Protein AF-A0A5D2LLJ2-F1 (afdb_monomer)

Organism: Gossypium tomentosum (NCBI:txid34277)

Radius of gyration: 12.51 Å; Cα contacts (8 Å, |Δi|>4): 103; chains: 1; bounding box: 34×29×23 Å

Secondary structure (DSSP, 8-state):
-EEEEEEEPPTT---TT--EEEEEEEEETTEEEEEETTEEEEE-HHHHHTS--SEEEE--

Structure (mmCIF, N/CA/C/O backbone):
data_AF-A0A5D2LLJ2-F1
#
_entry.id   AF-A0A5D2LLJ2-F1
#
loop_
_atom_site.group_PDB
_atom_site.id
_atom_site.type_symbol
_atom_site.label_atom_id
_atom_site.label_alt_id
_atom_site.label_comp_id
_atom_site.label_asym_id
_atom_site.label_entity_id
_atom_site.label_seq_id
_atom_site.pdbx_PDB_ins_code
_atom_site.Cartn_x
_atom_site.Cartn_y
_atom_site.Cartn_z
_atom_site.occupancy
_atom_site.B_iso_or_equiv
_atom_site.auth_seq_id
_atom_site.auth_comp_id
_atom_site.auth_asym_id
_atom_site.auth_atom_id
_atom_site.pdbx_PDB_model_num
ATOM 1 N N . MET A 1 1 ? -8.130 12.886 4.200 1.00 61.38 1 MET A N 1
ATOM 2 C CA . MET A 1 1 ? -7.777 11.684 3.398 1.00 61.38 1 MET A CA 1
ATOM 3 C C . MET A 1 1 ? -6.268 11.491 3.482 1.00 61.38 1 MET A C 1
ATOM 5 O O . MET A 1 1 ? -5.555 12.456 3.229 1.00 61.38 1 MET A O 1
ATOM 9 N N . ALA A 1 2 ? -5.782 10.318 3.897 1.00 66.38 2 ALA A N 1
ATOM 10 C CA . ALA A 1 2 ? -4.347 10.028 3.913 1.00 66.38 2 ALA A CA 1
ATOM 11 C C . ALA A 1 2 ? -3.981 9.142 2.713 1.00 66.38 2 ALA A C 1
ATOM 13 O O . ALA A 1 2 ? -4.689 8.170 2.442 1.00 66.38 2 ALA A O 1
ATOM 14 N N . SER A 1 3 ? -2.916 9.493 1.987 1.00 69.25 3 SER A N 1
ATOM 15 C CA . SER A 1 3 ? -2.366 8.685 0.891 1.00 69.25 3 SER A CA 1
ATOM 16 C C . SER A 1 3 ? -0.968 8.213 1.274 1.00 69.25 3 SER A C 1
ATOM 18 O O . SER A 1 3 ? -0.108 8.999 1.665 1.00 69.25 3 SER A O 1
ATOM 20 N N . TYR A 1 4 ? -0.769 6.906 1.207 1.00 78.38 4 TYR A N 1
ATOM 21 C CA . TYR A 1 4 ? 0.441 6.204 1.604 1.00 78.38 4 TYR A CA 1
ATOM 22 C C . TYR A 1 4 ? 1.035 5.549 0.353 1.00 78.38 4 TYR A C 1
ATOM 24 O O . TYR A 1 4 ? 0.305 4.938 -0.424 1.00 78.38 4 TYR A O 1
ATOM 32 N N . GLN A 1 5 ? 2.341 5.668 0.124 1.00 80.75 5 GLN A N 1
ATOM 33 C CA . GLN A 1 5 ? 3.008 5.071 -1.041 1.00 80.75 5 GLN A CA 1
ATOM 34 C C . GLN A 1 5 ? 4.170 4.190 -0.608 1.00 80.75 5 GLN A C 1
ATOM 36 O O . GLN A 1 5 ? 5.011 4.620 0.182 1.00 80.75 5 GLN A O 1
ATOM 41 N N . ARG A 1 6 ? 4.275 2.993 -1.191 1.00 81.25 6 ARG A N 1
ATOM 42 C CA . ARG A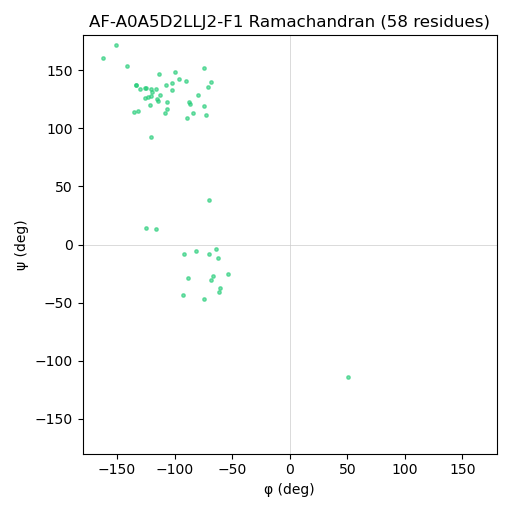 1 6 ? 5.382 2.057 -0.961 1.00 81.25 6 ARG A CA 1
ATOM 43 C C . ARG A 1 6 ? 6.120 1.745 -2.256 1.00 81.25 6 ARG A C 1
ATOM 45 O O . ARG A 1 6 ? 5.497 1.379 -3.249 1.00 81.25 6 ARG A O 1
ATOM 52 N N . LYS A 1 7 ? 7.457 1.794 -2.210 1.00 78.25 7 LYS A N 1
ATOM 53 C CA . LYS A 1 7 ? 8.344 1.326 -3.285 1.00 78.25 7 LYS A CA 1
ATOM 54 C C . LYS A 1 7 ? 8.680 -0.158 -3.090 1.00 78.25 7 LYS A C 1
ATOM 56 O O . LYS A 1 7 ? 9.440 -0.515 -2.194 1.00 78.25 7 LYS A O 1
ATOM 61 N N . ARG A 1 8 ? 8.147 -1.044 -3.928 1.00 71.50 8 ARG A N 1
ATOM 62 C CA . ARG A 1 8 ? 8.495 -2.469 -3.972 1.00 71.50 8 ARG A CA 1
ATOM 63 C C . ARG A 1 8 ? 9.711 -2.662 -4.882 1.00 71.50 8 ARG A C 1
ATOM 65 O O . ARG A 1 8 ? 9.669 -2.325 -6.063 1.00 71.50 8 ARG A O 1
ATOM 72 N N . ARG A 1 9 ? 10.804 -3.212 -4.351 1.00 64.62 9 ARG A N 1
ATOM 73 C CA . ARG A 1 9 ? 11.921 -3.695 -5.179 1.00 64.62 9 ARG A CA 1
ATOM 74 C C . ARG A 1 9 ? 11.550 -5.069 -5.741 1.00 64.62 9 ARG A C 1
ATOM 76 O O . ARG A 1 9 ? 11.145 -5.946 -4.980 1.00 64.62 9 ARG A O 1
ATOM 83 N N . PHE A 1 10 ? 11.668 -5.261 -7.053 1.00 62.84 10 PHE A N 1
ATOM 84 C CA . PHE A 1 10 ? 11.563 -6.595 -7.645 1.00 62.84 10 PHE A CA 1
ATOM 85 C C . PHE A 1 10 ? 12.852 -7.356 -7.330 1.00 62.84 10 PHE A C 1
ATOM 87 O O . PHE A 1 10 ? 13.937 -6.914 -7.698 1.00 62.84 10 PHE A O 1
ATOM 94 N N . ALA A 1 11 ? 12.732 -8.475 -6.614 1.00 54.12 11 ALA A N 1
ATOM 9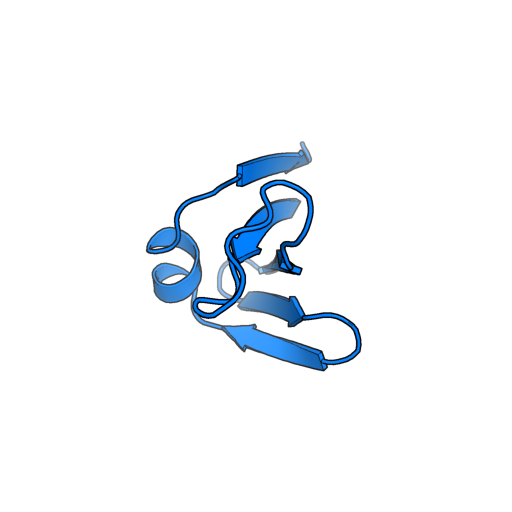5 C CA . ALA A 1 11 ? 13.848 -9.156 -5.953 1.00 54.12 11 ALA A CA 1
ATOM 96 C C . ALA A 1 11 ? 14.939 -9.728 -6.888 1.00 54.12 11 ALA A C 1
ATOM 98 O O . ALA A 1 11 ? 15.961 -10.176 -6.389 1.00 54.12 11 ALA A O 1
ATOM 99 N N . ASN A 1 12 ? 14.784 -9.660 -8.217 1.00 54.75 12 ASN A N 1
ATOM 100 C CA . ASN A 1 12 ? 15.706 -10.290 -9.173 1.00 54.75 12 ASN A CA 1
ATOM 101 C C . ASN A 1 12 ? 16.462 -9.318 -10.103 1.00 54.75 12 ASN A C 1
ATOM 103 O O . ASN A 1 12 ? 17.058 -9.768 -11.077 1.00 54.75 12 ASN A O 1
ATOM 107 N N . GLN A 1 13 ? 16.471 -8.002 -9.846 1.00 51.22 13 GLN A N 1
ATOM 108 C CA . GLN A 1 13 ? 17.299 -7.058 -10.618 1.00 51.22 13 GLN A CA 1
ATOM 109 C C . GLN A 1 13 ? 18.023 -6.067 -9.699 1.00 51.22 13 GLN A C 1
ATOM 111 O O . GLN A 1 13 ? 17.418 -5.207 -9.064 1.00 51.22 13 GLN A O 1
ATOM 116 N N . THR A 1 14 ? 19.351 -6.167 -9.664 1.00 52.78 14 THR A N 1
ATOM 117 C CA . THR A 1 14 ? 20.310 -5.309 -8.947 1.00 52.78 14 THR A CA 1
ATOM 118 C C . THR A 1 14 ? 20.432 -3.899 -9.552 1.00 52.78 14 TH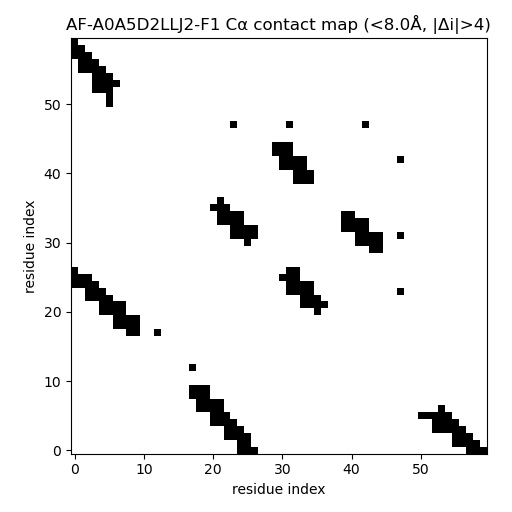R A C 1
ATOM 120 O O . THR A 1 14 ? 21.523 -3.338 -9.617 1.00 52.78 14 THR A O 1
ATOM 123 N N . ARG A 1 15 ? 19.331 -3.286 -10.015 1.00 57.66 15 ARG A N 1
ATOM 124 C CA . ARG A 1 15 ? 19.347 -1.916 -10.554 1.00 57.66 15 ARG A CA 1
ATOM 125 C C . ARG A 1 15 ? 18.694 -0.944 -9.566 1.00 57.66 15 ARG A C 1
ATOM 127 O O . ARG A 1 15 ? 17.488 -1.037 -9.336 1.00 57.66 15 ARG A O 1
ATOM 134 N N . PRO A 1 16 ? 19.437 0.044 -9.024 1.00 59.78 16 PRO A N 1
ATOM 135 C CA . PRO A 1 16 ? 18.874 1.076 -8.142 1.00 59.78 16 PRO A CA 1
ATOM 136 C C . PRO A 1 16 ? 17.812 1.948 -8.840 1.00 59.78 16 PRO A C 1
ATOM 138 O O . PRO A 1 16 ? 17.077 2.685 -8.182 1.00 59.78 16 PRO A O 1
ATOM 141 N N . THR A 1 17 ? 17.702 1.829 -10.166 1.00 67.62 17 THR A N 1
ATOM 142 C CA . THR A 1 17 ? 16.789 2.578 -11.030 1.00 67.62 17 THR A CA 1
ATOM 143 C C . THR A 1 17 ? 15.444 1.890 -11.274 1.00 67.62 17 THR A C 1
ATOM 145 O O . THR A 1 17 ? 14.565 2.516 -11.852 1.00 67.62 17 THR A O 1
ATOM 148 N N . SER A 1 18 ? 15.249 0.632 -10.857 1.00 69.94 18 SER A N 1
ATOM 149 C CA . SER A 1 18 ? 13.987 -0.095 -11.065 1.00 69.94 18 SER A CA 1
ATOM 150 C C . SER A 1 18 ? 13.291 -0.404 -9.742 1.00 69.94 18 SER A C 1
ATOM 152 O O . SER A 1 18 ? 13.849 -1.051 -8.856 1.00 69.94 18 SER A O 1
ATOM 154 N N . GLY A 1 19 ? 12.049 0.043 -9.610 1.00 78.19 19 GLY A N 1
ATOM 155 C CA . GLY A 1 19 ? 11.173 -0.270 -8.489 1.00 78.19 19 GLY A CA 1
ATOM 156 C C . GLY A 1 19 ? 9.727 0.020 -8.865 1.00 78.19 19 GLY A C 1
ATOM 157 O O . GLY A 1 19 ? 9.476 0.766 -9.806 1.00 78.19 19 GLY A O 1
ATOM 158 N N . HIS A 1 20 ? 8.798 -0.579 -8.133 1.00 84.06 20 HIS A N 1
ATOM 159 C CA . HIS A 1 20 ? 7.365 -0.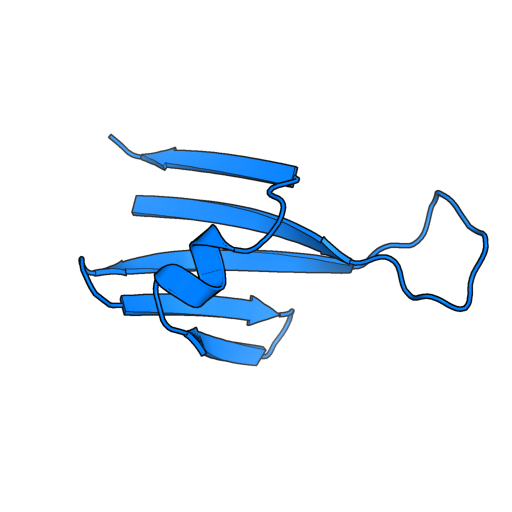417 -8.345 1.00 84.06 20 HIS A CA 1
ATOM 160 C C . HIS A 1 20 ? 6.747 0.423 -7.245 1.00 84.06 20 HIS A C 1
ATOM 162 O O . HIS A 1 20 ? 7.062 0.179 -6.084 1.00 84.06 20 HIS A O 1
ATOM 168 N N . TYR A 1 21 ? 5.857 1.354 -7.560 1.00 86.31 21 TYR A N 1
ATOM 169 C CA . TYR A 1 21 ? 5.136 2.105 -6.534 1.00 86.31 21 TYR A CA 1
ATOM 170 C C . TYR A 1 21 ? 3.716 1.574 -6.382 1.00 86.31 21 TYR A C 1
ATOM 172 O O . TYR A 1 21 ? 3.053 1.242 -7.358 1.00 86.31 21 TYR A O 1
ATOM 180 N N . VAL A 1 22 ? 3.258 1.480 -5.138 1.00 89.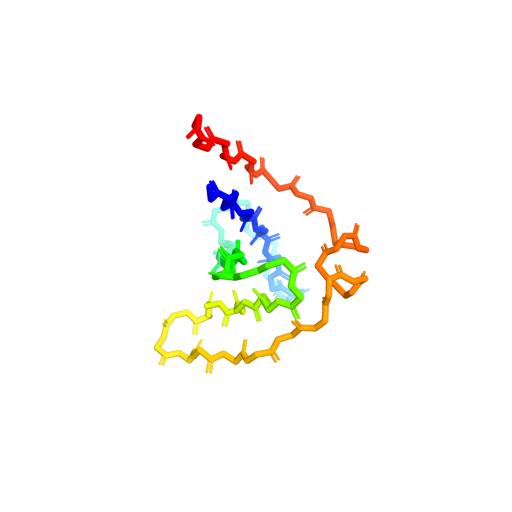81 22 VAL A N 1
ATOM 181 C CA . VAL A 1 22 ? 1.884 1.104 -4.804 1.00 89.81 22 VAL A CA 1
ATOM 182 C C . VAL A 1 22 ? 1.330 2.113 -3.817 1.00 89.81 22 VAL A C 1
ATOM 184 O O . VAL A 1 22 ? 1.988 2.418 -2.820 1.00 89.81 22 VAL A O 1
ATOM 187 N N . CYS A 1 23 ? 0.105 2.565 -4.075 1.00 90.50 23 CYS A N 1
ATOM 188 C CA . CYS A 1 23 ? -0.602 3.515 -3.231 1.00 90.50 23 CYS A CA 1
ATOM 189 C C . CYS A 1 23 ? -1.608 2.818 -2.324 1.00 90.50 23 CYS A C 1
ATOM 191 O O . CYS A 1 23 ? -2.227 1.833 -2.717 1.00 90.50 23 CYS A O 1
ATOM 193 N N . TYR A 1 24 ? -1.820 3.378 -1.143 1.00 91.75 24 TYR A N 1
ATOM 194 C CA . TYR A 1 24 ? -2.914 3.063 -0.250 1.00 91.75 24 TYR A CA 1
ATOM 195 C C . TYR A 1 24 ? -3.645 4.356 0.098 1.00 91.75 24 TYR A C 1
ATOM 197 O O . TYR A 1 24 ? -3.020 5.321 0.538 1.00 91.75 24 TYR A O 1
ATOM 205 N N . ILE A 1 25 ? -4.958 4.393 -0.115 1.00 90.75 25 ILE A N 1
ATOM 206 C CA . ILE A 1 25 ? -5.791 5.564 0.177 1.00 90.75 25 ILE A CA 1
ATOM 207 C C . ILE A 1 25 ? -6.928 5.155 1.100 1.00 90.75 25 ILE A C 1
ATOM 209 O O . ILE A 1 25 ? -7.600 4.151 0.862 1.00 90.75 25 ILE A O 1
ATOM 213 N N . ARG A 1 26 ? -7.159 5.965 2.132 1.00 89.19 26 ARG A N 1
ATOM 214 C CA . ARG A 1 26 ? -8.303 5.823 3.033 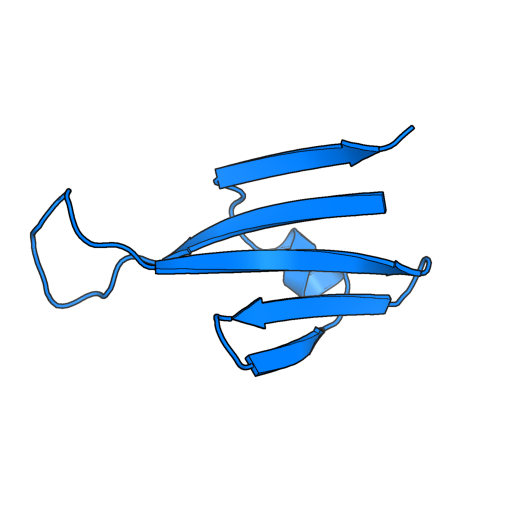1.00 89.19 26 ARG A CA 1
ATOM 215 C C . ARG A 1 26 ? -9.531 6.505 2.436 1.00 89.19 26 ARG A C 1
ATOM 217 O O . ARG A 1 26 ? -9.542 7.730 2.329 1.00 89.19 26 ARG A O 1
ATOM 224 N N . SER A 1 27 ? -10.551 5.732 2.065 1.00 86.69 27 SER A N 1
ATOM 225 C CA . SER A 1 27 ? -11.828 6.273 1.574 1.00 86.69 27 SER A CA 1
ATOM 226 C C . SER A 1 27 ? -12.8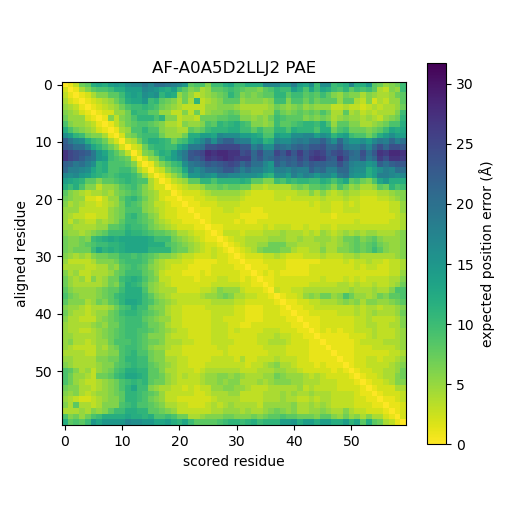19 6.551 2.705 1.00 86.69 27 SER A C 1
ATOM 228 O O . SER A 1 27 ? -13.651 7.443 2.579 1.00 86.69 27 SER A O 1
ATOM 230 N N . SER A 1 28 ? -12.740 5.808 3.811 1.00 84.31 28 SER A N 1
ATOM 231 C CA . SER A 1 28 ? -13.575 6.002 5.004 1.00 84.31 28 SER A CA 1
ATOM 232 C C . SER A 1 28 ? -12.820 5.542 6.262 1.00 84.31 28 SER A C 1
ATOM 234 O O . SER A 1 28 ? -11.738 4.959 6.135 1.00 84.31 28 SER A O 1
ATOM 236 N N . PRO A 1 29 ? -13.327 5.787 7.486 1.00 81.75 29 PRO A N 1
ATOM 237 C CA . PRO A 1 29 ? -12.642 5.392 8.715 1.00 81.75 29 PRO A CA 1
ATOM 238 C C . PRO A 1 29 ? -12.248 3.911 8.786 1.00 81.75 29 PRO A C 1
ATOM 240 O O . PRO A 1 29 ? -11.261 3.600 9.430 1.00 81.75 29 PRO A O 1
ATOM 243 N N . ASN A 1 30 ? -12.940 3.019 8.082 1.00 84.31 30 ASN A N 1
ATOM 244 C CA . ASN A 1 30 ? -12.666 1.581 8.124 1.00 84.31 30 ASN A CA 1
ATOM 245 C C . ASN A 1 30 ? -12.411 1.001 6.729 1.00 84.31 30 ASN A C 1
ATOM 247 O O . ASN A 1 30 ? -12.480 -0.207 6.545 1.00 84.31 30 ASN A O 1
ATOM 251 N N . MET A 1 31 ? -12.168 1.850 5.726 1.00 87.94 31 MET A N 1
ATOM 252 C CA . MET A 1 31 ? -12.007 1.390 4.351 1.00 87.94 31 MET A CA 1
ATOM 253 C C . MET A 1 31 ? -10.768 1.986 3.709 1.00 87.94 31 MET A C 1
ATOM 255 O O . MET A 1 31 ? -10.680 3.195 3.455 1.00 87.94 31 MET A O 1
ATOM 259 N N . TRP A 1 32 ? -9.828 1.097 3.405 1.00 92.88 32 TRP A N 1
ATOM 260 C CA . TRP A 1 32 ? -8.618 1.402 2.668 1.00 92.88 32 TRP A CA 1
ATOM 261 C C . TRP A 1 32 ? -8.616 0.698 1.319 1.00 92.88 32 TRP A C 1
ATOM 263 O O . TRP A 1 32 ? -9.105 -0.420 1.161 1.00 92.88 32 TRP A O 1
ATOM 273 N N . HIS A 1 33 ? -8.018 1.356 0.333 1.00 92.50 33 HIS A N 1
ATOM 274 C CA . HIS A 1 33 ? -7.836 0.804 -0.999 1.00 92.50 33 HIS A CA 1
ATOM 275 C C . HIS A 1 33 ? -6.367 0.813 -1.364 1.00 92.50 33 HIS A C 1
ATOM 277 O O . HIS A 1 33 ? -5.720 1.857 -1.338 1.00 92.50 33 HIS A O 1
ATOM 283 N N . LYS A 1 34 ? -5.864 -0.351 -1.759 1.00 92.44 34 LYS A N 1
ATOM 284 C CA . LYS A 1 34 ? -4.563 -0.516 -2.389 1.00 92.44 34 LYS A CA 1
ATOM 285 C C . LYS A 1 34 ? -4.720 -0.339 -3.894 1.00 92.44 34 LYS A C 1
ATOM 287 O O . LYS A 1 34 ? -5.469 -1.082 -4.524 1.00 92.44 34 LYS A O 1
ATOM 292 N N . MET A 1 35 ? -3.987 0.604 -4.466 1.00 91.62 35 MET A N 1
ATOM 293 C CA . MET A 1 35 ? -3.927 0.864 -5.901 1.00 91.62 35 MET A CA 1
ATOM 294 C C . MET A 1 35 ? -2.564 0.417 -6.416 1.00 91.62 35 MET A C 1
ATOM 296 O O . MET A 1 35 ? -1.526 0.966 -6.043 1.00 91.62 35 MET A O 1
ATOM 300 N N . ASN A 1 36 ? -2.579 -0.620 -7.242 1.00 90.19 36 ASN A N 1
ATOM 301 C CA . ASN A 1 36 ? -1.416 -1.205 -7.883 1.00 90.19 36 ASN A CA 1
ATOM 302 C C . ASN A 1 36 ? -1.611 -1.125 -9.401 1.00 90.19 36 ASN A C 1
ATOM 304 O O . ASN A 1 36 ? -2.240 -2.007 -9.990 1.00 90.19 36 ASN A O 1
ATOM 308 N N . ASP A 1 37 ? -1.111 -0.049 -10.004 1.00 87.88 37 ASP A N 1
ATOM 309 C CA . ASP A 1 37 ? -1.351 0.318 -11.403 1.00 87.88 37 ASP A CA 1
ATOM 310 C C . ASP A 1 37 ? -2.846 0.306 -11.755 1.00 87.88 37 ASP A C 1
ATOM 312 O O . ASP A 1 37 ? -3.624 1.089 -11.220 1.00 87.88 37 ASP A O 1
ATOM 316 N N . SER A 1 38 ? -3.269 -0.610 -12.625 1.00 90.44 38 SER A N 1
ATOM 317 C CA . SER A 1 38 ? -4.654 -0.775 -13.066 1.00 90.44 38 SER A CA 1
ATOM 318 C C . SER A 1 38 ? -5.534 -1.563 -12.090 1.00 90.44 38 SER A C 1
ATOM 320 O O . SER A 1 38 ? -6.735 -1.692 -12.322 1.00 90.44 38 SER A O 1
ATOM 322 N N . ARG A 1 39 ? -4.971 -2.121 -11.010 1.00 91.44 39 ARG A N 1
ATOM 323 C CA . ARG A 1 39 ? -5.703 -2.951 -10.043 1.00 91.44 39 ARG A CA 1
ATOM 324 C C . ARG A 1 39 ? -5.937 -2.197 -8.743 1.00 91.44 39 ARG A C 1
ATOM 326 O O . ARG A 1 39 ? -4.988 -1.818 -8.060 1.00 91.44 39 ARG A O 1
ATOM 333 N N . VAL A 1 40 ? -7.203 -2.070 -8.360 1.00 92.44 40 VAL A N 1
ATOM 334 C CA . VAL A 1 40 ? -7.620 -1.506 -7.072 1.00 92.44 40 VAL A CA 1
ATOM 335 C C . VAL A 1 40 ? -8.252 -2.607 -6.228 1.00 92.44 40 VAL A C 1
ATOM 337 O O . VAL A 1 40 ? -9.130 -3.324 -6.700 1.00 92.44 40 VAL A O 1
ATOM 340 N N . THR A 1 41 ? -7.797 -2.761 -4.987 1.00 93.88 41 THR A N 1
ATOM 341 C CA . THR A 1 41 ? -8.305 -3.775 -4.049 1.00 93.88 41 THR A CA 1
ATOM 342 C C . THR A 1 41 ? -8.564 -3.159 -2.682 1.00 93.88 41 THR A C 1
ATOM 344 O O . THR A 1 41 ? -7.726 -2.402 -2.191 1.00 93.88 41 THR A O 1
ATOM 347 N N . CYS A 1 42 ? -9.682 -3.508 -2.047 1.00 93.25 42 CYS A N 1
ATOM 348 C CA . CYS A 1 42 ? -9.951 -3.148 -0.654 1.00 93.25 42 CYS A CA 1
ATOM 349 C C . CYS A 1 42 ? -9.005 -3.907 0.284 1.00 93.25 42 CYS A C 1
ATOM 351 O O . CYS A 1 42 ? -8.706 -5.078 0.046 1.00 93.25 42 CYS A O 1
ATOM 353 N N . VAL A 1 43 ? -8.516 -3.231 1.319 1.00 91.94 43 VAL A N 1
ATOM 354 C CA . VAL A 1 43 ? -7.603 -3.785 2.324 1.00 91.94 43 VAL A CA 1
ATOM 355 C C . VAL A 1 43 ? -7.957 -3.245 3.707 1.00 91.94 43 VAL A C 1
ATOM 357 O O . VAL A 1 43 ? -8.503 -2.150 3.822 1.00 91.94 43 VAL A O 1
ATOM 360 N N . GLU A 1 44 ? -7.620 -4.012 4.739 1.00 90.75 44 GLU A N 1
ATOM 361 C CA . GLU A 1 44 ? -7.793 -3.616 6.140 1.00 90.75 44 GLU A CA 1
ATOM 362 C C . GLU A 1 44 ? -6.740 -2.583 6.571 1.00 90.75 44 GLU A C 1
ATOM 364 O O . GLU A 1 44 ? -5.622 -2.565 6.043 1.00 90.75 44 GLU A O 1
ATOM 369 N N . GLU A 1 45 ? -7.075 -1.734 7.546 1.00 89.12 45 GLU A N 1
ATOM 370 C CA . GLU A 1 45 ? -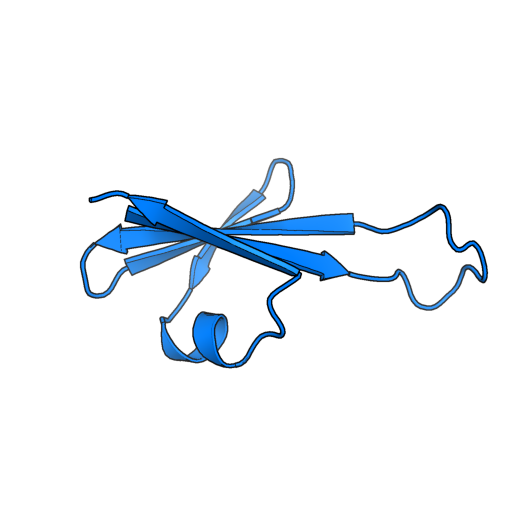6.191 -0.663 8.034 1.00 89.12 45 GLU A CA 1
ATOM 371 C C . GLU A 1 45 ? -4.897 -1.225 8.633 1.00 89.12 45 GLU A C 1
ATOM 373 O O . GLU A 1 45 ? -3.809 -0.733 8.335 1.00 89.12 45 GLU A O 1
ATOM 378 N N . GLU A 1 46 ? -4.979 -2.320 9.385 1.00 89.88 46 GLU A N 1
ATOM 379 C CA . GLU A 1 46 ? -3.831 -2.995 9.997 1.00 89.88 46 GLU A CA 1
ATOM 380 C C . GLU A 1 46 ? -2.848 -3.487 8.927 1.00 89.88 46 GLU A C 1
ATOM 382 O O . GLU A 1 46 ? -1.624 -3.389 9.073 1.00 89.88 46 GLU A O 1
ATOM 387 N N . ALA A 1 47 ? -3.381 -3.963 7.797 1.00 88.19 47 ALA A N 1
ATOM 388 C CA . ALA A 1 47 ? -2.576 -4.394 6.667 1.00 88.19 47 ALA A CA 1
ATOM 389 C C . ALA A 1 47 ? -1.858 -3.216 5.997 1.00 88.19 47 ALA A C 1
ATOM 391 O O . ALA A 1 47 ? -0.759 -3.419 5.491 1.00 88.19 47 ALA A O 1
ATOM 392 N N . VAL A 1 48 ? -2.426 -2.004 6.010 1.00 88.44 48 VAL A N 1
ATOM 393 C CA . VAL A 1 48 ? -1.763 -0.783 5.514 1.00 88.44 48 VAL A CA 1
ATOM 394 C C . VAL A 1 48 ? -0.695 -0.300 6.492 1.00 88.44 48 VAL A C 1
ATOM 396 O O . VAL A 1 48 ? 0.430 -0.022 6.079 1.00 88.44 48 VAL A O 1
ATOM 399 N N . LEU A 1 49 ? -1.020 -0.244 7.785 1.00 87.38 49 LEU A N 1
ATOM 400 C CA . LEU A 1 49 ? -0.130 0.257 8.837 1.00 87.38 49 LEU A CA 1
ATOM 401 C C . LEU A 1 49 ? 1.099 -0.637 9.063 1.00 87.38 49 LEU A C 1
ATOM 403 O O . LEU A 1 49 ? 2.151 -0.141 9.452 1.00 87.38 49 LEU A O 1
ATOM 407 N N . SER A 1 50 ? 0.998 -1.937 8.769 1.00 89.00 50 SER A N 1
ATOM 408 C CA . SER A 1 50 ? 2.134 -2.873 8.829 1.00 89.00 50 SER A CA 1
ATOM 409 C C . SER A 1 50 ? 3.194 -2.662 7.736 1.00 89.00 50 SER A C 1
ATOM 411 O O . SER A 1 50 ? 4.233 -3.324 7.745 1.00 89.00 50 SER A O 1
ATOM 413 N N . GLN A 1 51 ? 2.939 -1.796 6.752 1.00 85.06 51 GLN A N 1
ATOM 414 C CA . GLN A 1 51 ? 3.821 -1.600 5.604 1.00 85.06 51 GLN A CA 1
ATOM 415 C C . GLN A 1 51 ? 4.767 -0.408 5.820 1.00 85.06 51 GLN A C 1
ATOM 417 O O . GLN A 1 51 ? 4.359 0.666 6.258 1.00 85.06 51 GLN A O 1
ATOM 422 N N . GLU A 1 52 ? 6.016 -0.520 5.368 1.00 83.75 52 GLU A N 1
ATOM 423 C CA . GLU A 1 52 ? 6.984 0.590 5.392 1.00 83.75 52 GLU A CA 1
ATOM 424 C C . GLU A 1 52 ? 6.673 1.678 4.354 1.00 83.75 52 GLU A C 1
ATOM 426 O O . GLU A 1 52 ? 6.773 1.455 3.140 1.00 83.75 52 GLU A O 1
ATOM 431 N N . ALA A 1 53 ? 6.278 2.859 4.844 1.00 83.19 53 ALA A N 1
ATOM 432 C CA . ALA A 1 53 ? 5.936 4.000 4.003 1.00 83.19 53 ALA A CA 1
ATOM 433 C C . ALA A 1 53 ? 7.183 4.590 3.345 1.00 83.19 53 ALA A C 1
ATOM 435 O O . ALA A 1 53 ? 8.187 4.835 4.009 1.00 83.19 53 ALA A O 1
ATOM 436 N N . TYR A 1 54 ? 7.088 4.904 2.056 1.00 84.69 54 TYR A N 1
ATOM 437 C CA . TYR A 1 54 ? 8.057 5.774 1.396 1.00 84.69 54 TYR A CA 1
ATOM 438 C C . TYR A 1 54 ? 7.596 7.236 1.415 1.00 84.69 54 TYR A C 1
ATOM 440 O O . TYR A 1 54 ? 8.390 8.128 1.692 1.00 84.69 54 TYR A O 1
ATOM 448 N N . ILE A 1 55 ? 6.310 7.485 1.141 1.00 86.06 55 ILE A N 1
ATOM 449 C CA . ILE A 1 55 ? 5.697 8.822 1.189 1.00 86.06 55 ILE A CA 1
ATOM 450 C C . ILE A 1 55 ? 4.372 8.728 1.946 1.00 86.06 55 ILE A C 1
ATOM 452 O O . ILE A 1 55 ? 3.586 7.807 1.710 1.00 86.06 55 ILE A O 1
ATOM 456 N N . LEU A 1 56 ? 4.130 9.706 2.821 1.00 89.25 56 LEU A N 1
ATOM 457 C CA . LEU A 1 56 ? 2.883 9.901 3.554 1.00 89.25 56 LEU A CA 1
ATOM 458 C C . LEU A 1 56 ? 2.303 11.273 3.208 1.00 89.25 56 LEU A C 1
ATOM 460 O O . LEU A 1 56 ? 2.989 12.289 3.307 1.00 89.25 56 LEU A O 1
ATOM 464 N N . LEU A 1 57 ? 1.035 11.296 2.813 1.00 84.88 57 LEU A N 1
ATOM 465 C CA . LEU A 1 57 ? 0.282 12.504 2.498 1.00 84.88 57 LEU A CA 1
ATOM 466 C C . LEU A 1 57 ? -0.911 12.602 3.441 1.00 84.88 57 LEU A C 1
ATOM 468 O O . LEU A 1 57 ? -1.671 11.643 3.564 1.00 84.88 57 LEU A O 1
ATOM 472 N N . TYR A 1 58 ? -1.100 13.772 4.045 1.00 83.00 58 TYR A N 1
ATOM 473 C CA . TYR A 1 58 ? -2.216 14.071 4.937 1.00 83.00 58 TYR A CA 1
ATOM 474 C C . TYR A 1 58 ? -2.994 15.260 4.376 1.00 83.00 58 TYR A C 1
ATOM 476 O O . TYR A 1 58 ? -2.439 16.343 4.210 1.00 83.00 58 TYR A O 1
ATOM 484 N N . ALA A 1 59 ? -4.275 15.058 4.073 1.00 77.31 59 ALA A N 1
ATOM 485 C CA . ALA A 1 59 ? -5.196 16.158 3.805 1.00 77.31 59 ALA A CA 1
ATOM 486 C C . ALA A 1 59 ? -5.873 16.602 5.111 1.00 77.31 59 ALA A C 1
ATOM 488 O O . ALA A 1 59 ? -6.199 15.744 5.938 1.00 77.31 59 ALA A O 1
ATOM 489 N N . LYS A 1 60 ? -6.043 17.920 5.256 1.00 66.62 60 LYS A N 1
ATOM 490 C CA . LYS A 1 60 ? -6.648 18.588 6.416 1.00 66.62 60 LYS A CA 1
ATOM 491 C C . LYS A 1 60 ? -8.123 18.236 6.584 1.00 66.62 60 LYS A C 1
ATOM 493 O O . LYS A 1 60 ? -8.785 18.004 5.547 1.00 66.62 60 LYS A O 1
#

Nearest PDB structures (foldseek):
  6iim-assembly1_B  TM=8.770E-01  e=4.504E-02  Homo sapiens
  6iik-assembly1_A  TM=8.134E-01  e=3.520E-02  Homo sapiens
  6iil-assembly1_B  TM=8.169E-01  e=4.790E-02  Homo sapiens
  6iik-assembly1_B  TM=7.163E-01  e=3.982E-02  Homo sapiens
  3bz7-assembly1_A  TM=4.726E-01  e=2.628E+00  Dictyostelium discoideum

Sequence (60 aa):
MASYQRKRRFANQTRPTSGHYVCYIRSSPNMWHKMNDSRVTCVEEEAVLSQEAYILLYAK

InterPro domains:
  IPR001394 Peptidase C19, ubiquitin carboxyl-terminal hydrolase [PF00443] (16-58)
  IPR028889 Ubiquitin specific protease UPS, catalytic domain [PS50235] (1-60)
  IPR038765 Papain-like cysteine peptidase superfamily [SSF54001] (16-60)

pLDDT: mean 80.93, std 12.02, range [51.22, 93.88]

Foldseek 3Di:
DKKFKDWADDPPDPDPPDTAIWIWDDPDPFWIWIDGPVDIDIDGPVVVVPD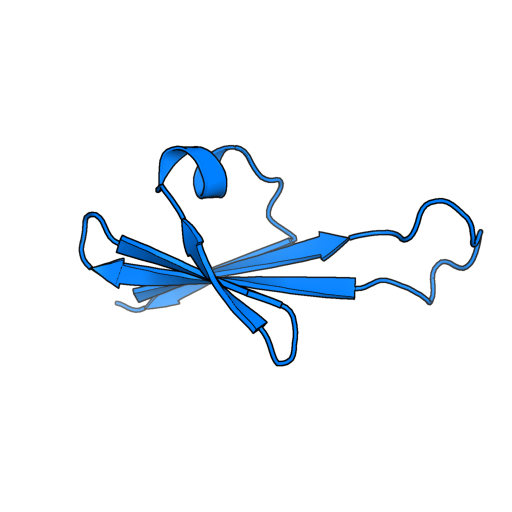DTPDMDDDD

Mean predicted aligned error: 6.52 Å

Solvent-accessible surface area (backbone atoms only — not comparable to full-atom values): 3681 Å² total; per-residue (Å²): 85,44,42,37,30,30,74,46,69,58,94,87,57,100,45,96,86,59,67,44,72,34,38,36,37,46,81,47,102,84,39,28,35,38,37,48,83,96,46,75,42,80,43,55,64,69,69,56,71,73,49,78,71,72,44,82,44,80,52,133